Protein AF-A0A0S6UUS0-F1 (afdb_monomer_lite)

Sequence (102 aa):
MARPASERAPALAEASKQRARLAAAQADLNELKAAKLRGELVEAAAVEMEWAGVLRTVRAGMLAVPARVAARLPHLSKRDVAEIDAEIRAALAEISDVKDTM

Foldseek 3Di:
DDDDPVVVVVVVVVVVVVVVVVVVVVVVVVVVVVCVVVVVDDDPVVVVVVVVVVVVVVLVVLLCVLVVCCVVCVPDDPVNSVVSNVVSVVVVVVVVVVVPPD

pLDDT: mean 89.93, std 13.53, range [41.84, 98.62]

Structure (mmCIF, N/CA/C/O backbone):
data_AF-A0A0S6UUS0-F1
#
_entry.id   AF-A0A0S6UUS0-F1
#
loop_
_atom_site.group_PDB
_atom_site.id
_atom_site.type_symbol
_atom_site.label_atom_id
_atom_site.label_alt_id
_atom_site.label_comp_id
_atom_site.label_asym_id
_atom_site.label_entity_id
_atom_site.label_seq_id
_atom_site.pdbx_PDB_ins_code
_atom_site.Cartn_x
_atom_site.Cartn_y
_atom_site.Cartn_z
_atom_site.occupancy
_atom_site.B_iso_or_equiv
_atom_site.auth_seq_id
_atom_site.auth_comp_id
_atom_site.auth_asym_id
_atom_site.auth_atom_id
_atom_site.pdbx_PDB_model_num
ATOM 1 N N . MET A 1 1 ? -26.887 7.596 63.050 1.00 49.66 1 MET A N 1
ATOM 2 C CA . MET A 1 1 ? -28.171 8.239 62.690 1.00 49.66 1 MET A CA 1
ATOM 3 C C . MET A 1 1 ? -28.533 7.817 61.271 1.00 49.66 1 MET A C 1
ATOM 5 O O . MET A 1 1 ? -27.783 8.126 60.355 1.00 49.66 1 MET A O 1
ATOM 9 N N . ALA A 1 2 ? -29.592 7.028 61.082 1.00 60.16 2 ALA A N 1
ATOM 10 C CA . ALA A 1 2 ? -30.010 6.565 59.758 1.00 60.16 2 ALA A CA 1
ATOM 11 C C . ALA A 1 2 ? -30.813 7.670 59.040 1.00 60.16 2 ALA A C 1
ATOM 13 O O . ALA A 1 2 ? -31.692 8.260 59.660 1.00 60.16 2 ALA A O 1
ATOM 14 N N . ARG A 1 3 ? -30.532 7.951 57.755 1.00 62.06 3 ARG A N 1
ATOM 15 C CA . ARG A 1 3 ? -31.237 8.997 56.975 1.00 62.06 3 ARG A CA 1
ATOM 16 C C . ARG A 1 3 ? -32.764 8.803 56.994 1.00 62.06 3 ARG A C 1
ATOM 18 O O . ARG A 1 3 ? -33.188 7.645 56.893 1.00 62.06 3 ARG A O 1
ATOM 25 N N . PRO A 1 4 ? -33.578 9.870 57.076 1.00 64.12 4 PRO A N 1
ATOM 26 C CA . PRO A 1 4 ? -35.039 9.777 57.060 1.00 64.12 4 PRO A CA 1
ATOM 27 C C . PRO A 1 4 ? -35.560 9.177 55.743 1.00 64.12 4 PRO A C 1
ATOM 29 O O . PRO A 1 4 ? -34.923 9.277 54.695 1.00 64.12 4 PRO A O 1
ATOM 32 N N . ALA A 1 5 ? -36.721 8.515 55.788 1.00 63.19 5 ALA A N 1
ATOM 33 C CA . ALA A 1 5 ? -37.273 7.758 54.659 1.00 63.19 5 ALA A CA 1
ATOM 34 C C . ALA A 1 5 ? -37.527 8.609 53.394 1.00 63.19 5 ALA A C 1
ATOM 36 O O . ALA A 1 5 ? -37.367 8.094 52.288 1.00 63.19 5 ALA A O 1
ATOM 37 N N . SER A 1 6 ? -37.839 9.906 53.538 1.00 67.62 6 SER A N 1
ATOM 38 C CA . SER A 1 6 ? -38.069 10.807 52.395 1.00 67.62 6 SER A CA 1
ATOM 39 C C . SER A 1 6 ? -36.793 11.144 51.611 1.00 67.62 6 SER A C 1
ATOM 41 O O . SER A 1 6 ? -36.872 11.394 50.414 1.00 67.62 6 SER A O 1
ATOM 43 N N . GLU A 1 7 ? -35.612 11.068 52.234 1.00 66.38 7 GLU A N 1
ATOM 44 C CA . GLU A 1 7 ? -34.314 11.285 51.571 1.00 66.38 7 GLU A CA 1
ATOM 45 C C . GLU A 1 7 ? -33.769 10.017 50.894 1.00 66.38 7 GLU A C 1
ATOM 47 O O . GLU A 1 7 ? -32.914 10.088 50.010 1.00 66.38 7 GLU A O 1
ATOM 52 N N . ARG A 1 8 ? -34.258 8.831 51.279 1.00 70.06 8 ARG A N 1
ATOM 53 C CA . ARG A 1 8 ? -33.818 7.552 50.691 1.00 70.06 8 ARG A CA 1
ATOM 54 C C . ARG A 1 8 ? -34.421 7.306 49.311 1.00 70.06 8 ARG A C 1
ATOM 56 O O . ARG A 1 8 ? -33.736 6.770 48.447 1.00 70.06 8 ARG A O 1
ATOM 63 N N . ALA A 1 9 ? -35.670 7.711 49.094 1.00 76.19 9 ALA A N 1
ATOM 64 C CA . ALA A 1 9 ? -36.353 7.570 47.809 1.00 76.19 9 ALA A CA 1
ATOM 65 C C . ALA A 1 9 ? -35.618 8.264 46.636 1.00 76.19 9 ALA A C 1
ATOM 67 O O . ALA A 1 9 ? -35.340 7.585 45.644 1.00 76.19 9 ALA A O 1
ATOM 68 N N . PRO A 1 10 ? -35.217 9.551 46.726 1.00 79.06 10 PRO A N 1
ATOM 69 C CA . PRO A 1 10 ? -34.459 10.200 45.655 1.00 79.06 10 PRO A CA 1
ATOM 70 C C . PRO A 1 10 ? -33.067 9.584 45.464 1.00 79.06 10 PRO A C 1
ATOM 72 O O . PRO A 1 10 ? -32.624 9.427 44.330 1.00 79.06 10 PRO A O 1
ATOM 75 N N . ALA A 1 11 ? -32.404 9.150 46.542 1.00 80.69 11 ALA A N 1
ATOM 76 C CA . ALA A 1 11 ? -31.105 8.481 46.451 1.00 80.69 11 ALA A CA 1
ATOM 77 C C . ALA A 1 11 ? -31.185 7.119 45.728 1.00 80.69 11 ALA A C 1
ATOM 79 O O . ALA A 1 11 ? -30.305 6.785 44.936 1.00 80.69 11 ALA A O 1
ATOM 80 N N . LEU A 1 12 ? -32.247 6.341 45.960 1.00 84.12 12 LEU A N 1
ATOM 81 C CA . LEU A 1 12 ? -32.492 5.069 45.270 1.00 84.12 12 LEU A CA 1
ATOM 82 C C . LEU A 1 12 ? -32.865 5.270 43.796 1.00 84.12 12 LEU A C 1
ATOM 84 O O . LEU A 1 12 ? -32.407 4.511 42.938 1.00 84.12 12 LEU A O 1
ATOM 88 N N . ALA A 1 13 ? -33.667 6.294 43.495 1.00 86.56 13 ALA A N 1
ATOM 89 C CA . ALA A 1 13 ? -34.012 6.656 42.123 1.00 86.56 13 ALA A CA 1
ATOM 90 C C . ALA A 1 13 ? -32.766 7.078 41.334 1.00 86.56 13 ALA A C 1
ATOM 92 O O . ALA A 1 13 ? -32.565 6.625 40.207 1.00 86.56 13 ALA A O 1
ATOM 93 N N . GLU A 1 14 ? -31.891 7.878 41.945 1.00 87.06 14 GLU A N 1
ATOM 94 C CA . GLU A 1 14 ? -30.636 8.289 41.324 1.00 87.06 14 GLU A CA 1
ATOM 95 C C . GLU A 1 14 ? -29.690 7.100 41.125 1.00 87.06 14 GLU A C 1
ATOM 97 O O . GLU A 1 14 ? -29.198 6.882 40.020 1.00 87.06 14 GLU A O 1
ATOM 102 N N . ALA A 1 15 ? -29.526 6.240 42.135 1.00 88.69 15 ALA A N 1
ATOM 103 C CA . ALA A 1 15 ? -28.743 5.011 42.002 1.00 88.69 15 ALA A CA 1
ATOM 104 C C . ALA A 1 15 ? -29.267 4.094 40.879 1.00 88.69 15 ALA A C 1
ATOM 106 O O . ALA A 1 15 ? -28.479 3.490 40.150 1.00 88.69 15 ALA A O 1
ATOM 107 N N . SER A 1 16 ? -30.588 4.012 40.702 1.00 91.56 16 SER A N 1
ATOM 108 C CA . SER A 1 16 ? -31.214 3.226 39.630 1.00 91.56 16 SER A CA 1
ATOM 109 C C . SER A 1 16 ? -30.953 3.830 38.248 1.00 91.56 16 SER A C 1
ATOM 111 O O . SER A 1 16 ? -30.605 3.098 37.322 1.00 91.56 16 SER A O 1
ATOM 113 N N . LYS A 1 17 ? -31.032 5.160 38.108 1.00 93.81 17 LYS A N 1
ATOM 114 C CA . LYS A 1 17 ? -30.672 5.864 36.864 1.00 93.81 17 LYS A CA 1
ATOM 115 C C . LYS A 1 17 ? -29.208 5.652 36.492 1.00 93.81 17 LYS A C 1
ATOM 117 O O . LYS A 1 17 ? -28.913 5.365 35.334 1.00 93.81 17 LYS A O 1
ATOM 122 N N . GLN A 1 18 ? -28.297 5.756 37.460 1.00 92.00 18 GLN A N 1
ATOM 123 C CA . GLN A 1 18 ? -26.870 5.543 37.207 1.00 92.00 18 GLN A CA 1
ATOM 124 C C . GLN A 1 18 ? -26.577 4.094 36.794 1.00 92.00 18 GLN A C 1
ATOM 126 O O . GLN A 1 18 ? -25.821 3.865 35.852 1.00 92.00 18 GLN A O 1
ATOM 131 N N . ARG A 1 19 ? -27.241 3.110 37.418 1.00 93.38 19 ARG A N 1
ATOM 132 C CA . ARG A 1 19 ? -27.160 1.702 36.992 1.00 93.38 19 ARG A CA 1
ATOM 133 C C . ARG A 1 19 ? -27.697 1.487 35.579 1.00 93.38 19 ARG A C 1
ATOM 135 O O . ARG A 1 19 ? -27.065 0.773 34.813 1.00 93.38 19 ARG A O 1
ATOM 142 N N . ALA A 1 20 ? -28.817 2.117 35.223 1.00 94.06 20 ALA A N 1
ATOM 143 C CA . ALA A 1 20 ? -29.380 2.024 33.877 1.00 94.06 20 ALA A CA 1
ATOM 144 C C . ALA A 1 20 ? -28.432 2.609 32.815 1.00 94.06 20 ALA A C 1
ATOM 146 O O . ALA A 1 20 ? -28.224 1.986 31.778 1.00 94.06 20 ALA A O 1
ATOM 147 N N . ARG A 1 21 ? -27.793 3.756 33.095 1.00 93.62 21 ARG A N 1
ATOM 148 C CA . ARG A 1 21 ? -26.771 4.345 32.208 1.00 93.62 21 ARG A CA 1
ATOM 149 C C . ARG A 1 21 ? -25.564 3.431 32.024 1.00 93.62 21 ARG A C 1
ATOM 151 O O . ARG A 1 21 ? -25.107 3.251 30.902 1.00 93.62 21 ARG A O 1
ATOM 158 N N . LEU A 1 22 ? -25.070 2.839 33.112 1.00 95.12 22 LEU A N 1
ATOM 159 C CA . LEU A 1 22 ? -23.955 1.897 33.051 1.00 95.12 22 LEU A CA 1
ATOM 160 C C . LEU A 1 22 ? -24.324 0.631 32.265 1.00 95.12 22 LEU A C 1
ATOM 162 O O . LEU A 1 22 ? -23.520 0.157 31.469 1.00 95.12 22 LEU A O 1
ATOM 166 N N . ALA A 1 23 ? -25.538 0.105 32.451 1.00 95.50 23 ALA A N 1
ATOM 167 C CA . ALA A 1 23 ? -26.022 -1.057 31.711 1.00 95.50 23 ALA A CA 1
ATOM 168 C C . ALA A 1 23 ? -26.146 -0.774 30.206 1.00 95.50 23 ALA A C 1
ATOM 170 O O . ALA A 1 23 ? -25.736 -1.612 29.408 1.00 95.50 23 ALA A O 1
ATOM 171 N N . ALA A 1 24 ? -26.642 0.409 29.826 1.00 94.94 24 ALA A N 1
ATOM 172 C CA . ALA A 1 24 ? -26.696 0.842 28.430 1.00 94.94 24 ALA A CA 1
ATOM 173 C C . ALA A 1 24 ? -25.288 0.946 27.819 1.00 94.94 24 ALA A C 1
ATOM 175 O O . ALA A 1 24 ? -25.006 0.286 26.827 1.00 94.94 24 ALA A O 1
ATOM 176 N N . ALA A 1 25 ? -24.361 1.644 28.484 1.00 94.94 25 ALA A N 1
ATOM 177 C CA . ALA A 1 25 ? -22.978 1.752 28.012 1.00 94.94 25 ALA A CA 1
ATOM 178 C C . ALA A 1 25 ? -22.281 0.380 27.889 1.00 94.94 25 ALA A C 1
ATOM 180 O O . ALA A 1 25 ? -21.462 0.157 26.996 1.00 94.94 25 ALA A O 1
ATOM 181 N N . GLN A 1 26 ? -22.603 -0.564 28.778 1.00 95.62 26 GLN A N 1
ATOM 182 C CA . GLN A 1 26 ? -22.077 -1.923 28.704 1.00 95.62 26 GLN A CA 1
ATOM 183 C C . GLN A 1 26 ? -22.679 -2.721 27.538 1.00 95.62 26 GLN A C 1
ATOM 185 O O . GLN A 1 26 ? -21.965 -3.535 26.946 1.00 95.62 26 GLN A O 1
ATOM 190 N N . ALA A 1 27 ? -23.957 -2.502 27.214 1.00 94.94 27 ALA A N 1
ATOM 191 C CA . ALA A 1 27 ? -24.603 -3.085 26.042 1.00 94.94 27 ALA A CA 1
ATOM 192 C C . ALA A 1 27 ? -23.936 -2.582 24.755 1.00 94.94 27 ALA A C 1
ATOM 194 O O . ALA A 1 27 ? -23.484 -3.410 23.968 1.00 94.94 27 ALA A O 1
ATOM 195 N N . ASP A 1 28 ? -23.724 -1.270 24.627 1.00 95.06 28 ASP A N 1
ATOM 196 C CA . ASP A 1 28 ? -23.055 -0.661 23.468 1.00 95.06 28 ASP A CA 1
ATOM 197 C C . ASP A 1 28 ? -21.647 -1.249 23.251 1.00 95.06 28 ASP A C 1
ATOM 199 O O . ASP A 1 28 ? -21.268 -1.649 22.147 1.00 95.06 28 ASP A O 1
ATOM 203 N N . LEU A 1 29 ? -20.865 -1.388 24.329 1.00 95.06 29 LEU A N 1
ATOM 204 C CA . LEU A 1 29 ? -19.542 -2.019 24.265 1.00 95.06 29 LEU A CA 1
ATOM 205 C C . LEU A 1 29 ? -19.607 -3.488 23.831 1.00 95.06 29 LEU A C 1
ATOM 207 O O . LEU A 1 29 ? -18.704 -3.970 23.142 1.00 95.06 29 LEU A O 1
ATOM 211 N N . ASN A 1 30 ? -20.631 -4.220 24.264 1.00 96.12 30 ASN A N 1
ATOM 212 C CA . ASN A 1 30 ? -20.803 -5.620 23.895 1.00 96.12 30 ASN A CA 1
ATOM 213 C C . ASN A 1 30 ? -21.249 -5.762 22.436 1.00 96.12 30 ASN A C 1
ATOM 215 O O . ASN A 1 30 ? -20.767 -6.666 21.755 1.00 96.12 30 ASN A O 1
ATOM 219 N N . GLU A 1 31 ? -22.090 -4.857 21.938 1.00 95.00 31 GLU A N 1
ATOM 220 C CA . GLU A 1 31 ? -22.502 -4.808 20.534 1.00 95.00 31 GLU A CA 1
ATOM 221 C C . GLU A 1 31 ? -21.317 -4.523 19.609 1.00 95.00 31 GLU A C 1
ATOM 223 O O . GLU A 1 31 ? -21.115 -5.261 18.643 1.00 95.00 31 GLU A O 1
ATOM 22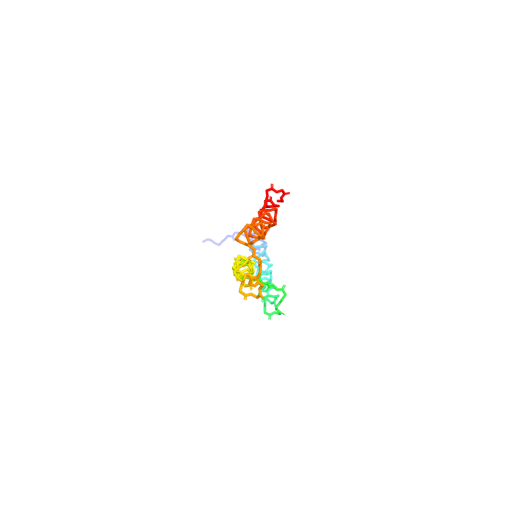8 N N . LEU A 1 32 ? -20.461 -3.553 19.952 1.00 93.50 32 LEU A N 1
ATOM 229 C CA . LEU A 1 32 ? -19.230 -3.273 19.200 1.00 93.50 32 LEU A CA 1
ATOM 230 C C . LEU A 1 32 ? -18.282 -4.479 19.169 1.00 93.50 32 LEU A C 1
ATOM 232 O O . LEU A 1 32 ? -17.740 -4.829 18.119 1.00 93.50 32 LEU A O 1
ATOM 236 N N . LYS A 1 33 ? -18.105 -5.160 20.309 1.00 93.44 33 LYS A N 1
ATOM 237 C CA . LYS A 1 33 ? -17.305 -6.394 20.372 1.00 93.44 33 LYS A CA 1
ATOM 238 C C . LYS A 1 33 ? -17.915 -7.500 19.517 1.00 93.44 33 LYS A C 1
ATOM 240 O O . LYS A 1 33 ? -17.180 -8.191 18.816 1.00 93.44 33 LYS A O 1
ATOM 245 N N . ALA A 1 34 ? -19.235 -7.665 19.557 1.00 94.94 34 ALA A N 1
ATOM 246 C CA . ALA A 1 34 ? -19.932 -8.671 18.768 1.00 94.94 34 ALA A CA 1
ATOM 247 C C . ALA A 1 34 ? -19.815 -8.385 17.261 1.00 94.94 34 ALA A C 1
ATOM 249 O O . ALA A 1 34 ? -19.515 -9.303 16.503 1.00 94.94 34 ALA A O 1
ATOM 250 N N . ALA A 1 35 ? -19.969 -7.129 16.833 1.00 93.50 35 ALA A N 1
ATOM 251 C CA . ALA A 1 35 ? -19.791 -6.712 15.440 1.00 93.50 35 ALA A CA 1
ATOM 252 C C . ALA A 1 35 ? -18.356 -6.957 14.945 1.00 93.50 35 ALA A C 1
ATOM 254 O O . ALA A 1 35 ? -18.152 -7.523 13.870 1.00 93.50 35 ALA A O 1
ATOM 255 N N . LYS A 1 36 ? -17.349 -6.642 15.772 1.00 92.69 36 LYS A N 1
ATOM 256 C CA . LYS A 1 36 ? -15.946 -6.969 15.476 1.00 92.69 36 LYS A CA 1
ATOM 257 C C . LYS A 1 36 ? -15.719 -8.478 15.341 1.00 92.69 36 LYS A C 1
ATOM 259 O O . LYS A 1 36 ? -15.067 -8.908 14.396 1.00 92.69 36 LYS A O 1
ATOM 264 N N . LEU A 1 37 ? -16.272 -9.291 16.245 1.00 92.94 37 LEU A N 1
ATOM 265 C CA . LEU A 1 37 ? -16.145 -10.756 16.191 1.00 92.94 37 LEU A CA 1
ATOM 266 C C . LEU A 1 37 ? -16.849 -11.376 14.976 1.00 92.94 37 LEU A C 1
ATOM 268 O O . LEU A 1 37 ? -16.377 -12.386 14.462 1.00 92.94 37 LEU A O 1
ATOM 272 N N . ARG A 1 38 ? -17.946 -10.774 14.500 1.00 95.44 38 ARG A N 1
ATOM 273 C CA . ARG A 1 38 ? -18.627 -11.178 13.258 1.00 95.44 38 ARG A CA 1
ATOM 274 C C . ARG A 1 38 ? -17.902 -10.723 11.987 1.00 95.44 38 ARG A C 1
ATOM 276 O O . ARG A 1 38 ? -18.289 -11.144 10.903 1.00 95.44 38 ARG A O 1
ATOM 283 N N . GLY A 1 39 ? -16.863 -9.893 12.106 1.00 91.31 39 GLY A N 1
ATOM 284 C CA . GLY A 1 39 ? -16.123 -9.354 10.963 1.00 91.31 39 GLY A CA 1
ATOM 285 C C . GLY A 1 39 ? -16.822 -8.192 10.254 1.00 91.31 39 GLY A C 1
ATOM 286 O O . GLY A 1 39 ? -16.464 -7.866 9.128 1.00 91.31 39 GLY A O 1
ATOM 287 N N . GLU A 1 40 ? -17.805 -7.556 10.895 1.00 94.44 40 GLU A N 1
ATOM 288 C CA . GLU A 1 40 ? -18.512 -6.382 10.352 1.00 94.44 40 GLU A CA 1
ATOM 289 C C . GLU A 1 40 ? -17.698 -5.090 10.516 1.00 94.44 40 GLU A C 1
ATOM 291 O O . GLU A 1 40 ? -17.952 -4.100 9.834 1.00 94.44 40 GLU A O 1
ATOM 296 N N . LEU A 1 41 ? -16.718 -5.097 11.425 1.00 93.44 41 LEU A N 1
ATOM 297 C CA . LEU A 1 41 ? -15.836 -3.970 11.704 1.00 93.44 41 LEU A CA 1
ATOM 298 C C . LEU A 1 41 ? -14.384 -4.357 11.441 1.00 93.44 41 LEU A C 1
ATOM 300 O O . LEU A 1 41 ? -13.916 -5.413 11.872 1.00 93.44 41 LEU A O 1
ATOM 304 N N . VAL A 1 42 ? -13.663 -3.452 10.789 1.00 93.75 42 VAL A N 1
ATOM 305 C CA . VAL A 1 42 ? -12.218 -3.533 10.571 1.00 93.75 42 VAL A CA 1
ATOM 306 C C . VAL A 1 42 ? -11.526 -2.397 11.312 1.00 93.75 42 VAL A C 1
ATOM 308 O O . VAL A 1 42 ? -12.065 -1.298 11.439 1.00 93.75 42 VAL A O 1
ATOM 311 N N . GLU A 1 43 ? -10.321 -2.658 11.810 1.00 93.19 43 GLU A N 1
ATOM 312 C CA . GLU A 1 43 ? -9.508 -1.627 12.452 1.00 93.19 43 GLU A CA 1
ATOM 313 C C . GLU A 1 43 ? -9.021 -0.633 11.398 1.00 93.19 43 GLU A C 1
ATOM 315 O O . GLU A 1 43 ? -8.248 -0.999 10.512 1.00 93.19 43 GLU A O 1
ATOM 320 N N . ALA A 1 44 ? -9.446 0.628 11.503 1.00 94.06 44 ALA A N 1
ATOM 321 C CA . ALA A 1 44 ? -9.121 1.662 10.519 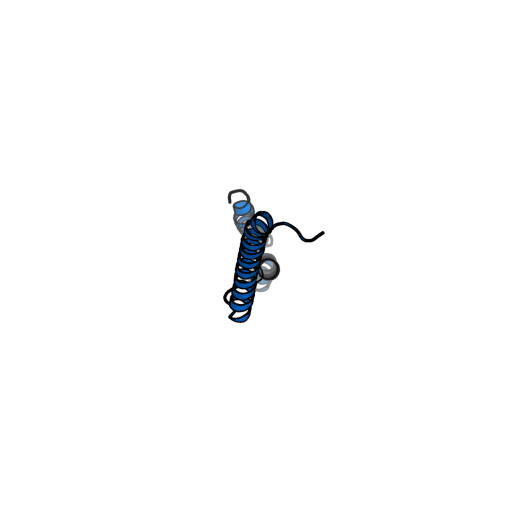1.00 94.06 44 ALA A CA 1
ATOM 322 C C . ALA A 1 44 ? -7.606 1.800 10.296 1.00 94.06 44 ALA A C 1
ATOM 324 O O . ALA A 1 44 ? -7.155 1.854 9.155 1.00 94.06 44 ALA A O 1
ATOM 325 N N . ALA A 1 45 ? -6.813 1.750 11.372 1.00 93.00 45 ALA A N 1
ATOM 326 C CA . ALA A 1 45 ? -5.354 1.796 11.286 1.00 93.00 45 ALA A CA 1
ATOM 327 C C . ALA A 1 45 ? -4.770 0.600 10.514 1.00 93.00 45 ALA A C 1
ATOM 329 O O . ALA A 1 45 ? -3.811 0.756 9.764 1.00 93.00 45 ALA A O 1
ATOM 330 N N . ALA A 1 46 ? -5.350 -0.596 10.666 1.00 93.44 46 ALA A N 1
ATOM 331 C CA . ALA A 1 46 ? -4.911 -1.769 9.915 1.00 93.44 46 ALA A CA 1
ATOM 332 C C . ALA A 1 46 ? -5.229 -1.608 8.424 1.00 93.44 46 ALA A C 1
ATOM 334 O O . ALA A 1 46 ? -4.362 -1.835 7.586 1.00 93.44 46 ALA A O 1
ATOM 335 N N . VAL A 1 47 ? -6.436 -1.136 8.099 1.00 96.31 47 VAL A N 1
ATOM 336 C CA . VAL A 1 47 ? -6.838 -0.834 6.718 1.00 96.31 47 VAL A CA 1
ATOM 337 C C . VAL A 1 47 ? -5.892 0.192 6.094 1.00 96.31 47 VAL A C 1
ATOM 339 O O . VAL A 1 47 ? -5.380 -0.040 5.002 1.00 96.31 47 VAL A O 1
ATOM 342 N N . GLU A 1 48 ? -5.605 1.292 6.788 1.00 95.81 48 GLU A N 1
ATOM 343 C CA . GLU A 1 48 ? -4.700 2.333 6.295 1.00 95.81 48 GLU A CA 1
ATOM 344 C C . GLU A 1 48 ? -3.286 1.795 6.039 1.00 95.81 48 GLU A C 1
ATOM 346 O O . GLU A 1 48 ? -2.710 2.054 4.980 1.00 95.81 48 GLU A O 1
ATOM 351 N N . MET A 1 49 ? -2.736 1.000 6.963 1.00 95.31 49 MET A N 1
ATOM 352 C CA . MET A 1 49 ? -1.415 0.386 6.797 1.00 95.31 49 MET A CA 1
ATOM 353 C C . MET A 1 49 ? -1.355 -0.556 5.590 1.00 95.31 49 MET A C 1
ATOM 355 O O . MET A 1 49 ? -0.413 -0.458 4.794 1.00 95.31 49 MET A O 1
ATOM 359 N N . GLU A 1 50 ? -2.353 -1.431 5.439 1.00 97.25 50 GLU A N 1
ATOM 360 C CA . GLU A 1 50 ? -2.439 -2.378 4.322 1.00 97.25 50 GLU A CA 1
ATOM 361 C C . GLU A 1 50 ? -2.556 -1.640 2.986 1.00 97.25 50 GLU A C 1
ATOM 363 O O . GLU A 1 50 ? -1.761 -1.868 2.070 1.00 97.25 50 GLU A O 1
ATOM 368 N N . TRP A 1 51 ? -3.467 -0.670 2.886 1.00 96.94 51 TRP A N 1
ATOM 369 C CA . TRP A 1 51 ? -3.631 0.129 1.670 1.00 96.94 51 TRP A CA 1
ATOM 370 C C . TRP A 1 51 ? -2.394 0.959 1.344 1.00 96.94 51 TRP A C 1
ATOM 372 O O . TRP A 1 51 ? -1.978 1.012 0.185 1.00 96.94 51 TRP A O 1
ATOM 382 N N . ALA A 1 52 ? -1.740 1.550 2.345 1.00 94.56 52 ALA A N 1
ATOM 383 C CA . ALA A 1 52 ? -0.473 2.237 2.137 1.00 94.56 52 ALA A CA 1
ATOM 384 C C . ALA A 1 52 ? 0.606 1.273 1.605 1.00 94.56 52 ALA A C 1
ATOM 386 O O . ALA A 1 52 ? 1.408 1.654 0.751 1.00 94.56 52 ALA A O 1
ATOM 387 N N . GLY A 1 53 ? 0.621 0.017 2.064 1.00 97.12 53 GLY A N 1
ATOM 388 C CA . GLY A 1 53 ? 1.493 -1.043 1.548 1.00 97.12 53 GLY A CA 1
ATOM 389 C C . GLY A 1 53 ? 1.213 -1.400 0.088 1.00 97.12 53 GLY A C 1
ATOM 390 O O . GLY A 1 53 ? 2.138 -1.420 -0.735 1.00 97.12 53 GLY A O 1
ATOM 391 N N . VAL A 1 54 ? -0.059 -1.611 -0.255 1.00 97.69 54 VAL A N 1
ATOM 392 C CA . VAL A 1 54 ? -0.502 -1.880 -1.631 1.00 97.69 54 VAL A CA 1
ATOM 393 C C . VAL A 1 54 ? -0.095 -0.732 -2.556 1.00 97.69 54 VAL A C 1
ATOM 395 O O . VAL A 1 54 ? 0.553 -0.964 -3.577 1.00 97.69 54 VAL A O 1
ATOM 398 N N . LEU A 1 55 ? -0.374 0.516 -2.175 1.00 96.25 55 LEU A N 1
ATOM 399 C CA . LEU A 1 55 ? -0.054 1.692 -2.989 1.00 96.25 55 LEU A CA 1
ATOM 400 C C . LEU A 1 55 ? 1.458 1.900 -3.162 1.00 96.25 55 LEU A C 1
ATOM 402 O O . LEU A 1 55 ? 1.907 2.239 -4.260 1.00 96.25 55 LEU A O 1
ATOM 406 N N . ARG A 1 56 ? 2.272 1.633 -2.129 1.00 96.31 56 ARG A N 1
ATOM 407 C CA . ARG A 1 56 ? 3.743 1.621 -2.263 1.00 96.31 56 ARG A CA 1
ATOM 408 C C . ARG A 1 56 ? 4.207 0.589 -3.292 1.00 96.31 56 ARG A C 1
ATOM 410 O O . ARG A 1 56 ? 5.076 0.894 -4.109 1.00 96.31 56 ARG A O 1
ATOM 417 N N . THR A 1 57 ? 3.608 -0.600 -3.277 1.00 98.00 57 THR A N 1
ATOM 418 C CA . THR A 1 57 ? 3.926 -1.681 -4.222 1.00 98.00 57 THR A CA 1
ATOM 419 C C . THR A 1 57 ? 3.542 -1.303 -5.651 1.00 98.00 57 THR A C 1
ATOM 421 O O . THR A 1 57 ? 4.354 -1.453 -6.565 1.00 98.00 57 THR A O 1
ATOM 424 N N . VAL A 1 58 ? 2.347 -0.737 -5.845 1.00 97.69 58 VAL A N 1
ATOM 425 C CA . VAL A 1 58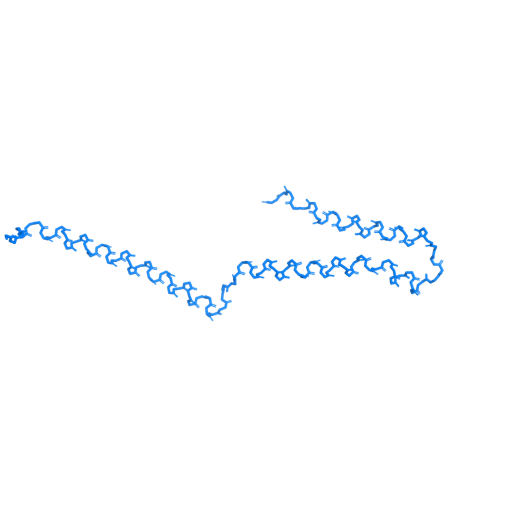 ? 1.895 -0.220 -7.146 1.00 97.69 58 VAL A CA 1
ATOM 426 C C . VAL A 1 58 ? 2.862 0.844 -7.666 1.00 97.69 58 VAL A C 1
ATOM 428 O O . VAL A 1 58 ? 3.353 0.722 -8.789 1.00 97.69 58 VAL A O 1
ATOM 431 N N . ARG A 1 59 ? 3.220 1.839 -6.841 1.00 97.31 59 ARG A N 1
ATOM 432 C CA . ARG A 1 59 ? 4.175 2.896 -7.212 1.00 97.31 59 ARG A CA 1
ATOM 433 C C . ARG A 1 59 ? 5.524 2.320 -7.640 1.00 97.31 59 ARG A C 1
ATOM 435 O O . ARG A 1 59 ? 6.046 2.708 -8.682 1.00 97.31 59 ARG A O 1
ATOM 442 N N . ALA A 1 60 ? 6.083 1.386 -6.872 1.00 98.06 60 ALA A N 1
ATOM 443 C CA . ALA A 1 60 ? 7.339 0.729 -7.229 1.00 98.06 60 ALA A CA 1
ATOM 444 C C . ALA A 1 60 ? 7.225 -0.030 -8.565 1.00 98.06 60 ALA A C 1
ATOM 446 O O . ALA A 1 60 ? 8.106 0.070 -9.421 1.00 98.06 60 ALA A O 1
ATOM 447 N N . GLY A 1 61 ? 6.110 -0.736 -8.778 1.00 98.44 61 GLY A N 1
ATOM 448 C CA . GLY A 1 61 ? 5.825 -1.460 -10.015 1.00 98.44 61 GLY A CA 1
ATOM 449 C C . GLY A 1 61 ? 5.750 -0.554 -11.246 1.00 98.44 61 GLY A C 1
ATOM 450 O O . GLY A 1 61 ? 6.306 -0.920 -12.290 1.00 98.44 61 GLY A O 1
ATOM 451 N N . MET A 1 62 ? 5.116 0.616 -11.105 1.00 98.12 62 MET A N 1
ATOM 452 C CA . MET A 1 62 ? 5.012 1.659 -12.134 1.00 98.12 62 MET A CA 1
ATOM 453 C C . MET A 1 62 ? 6.372 2.280 -12.454 1.00 98.12 62 MET A C 1
ATOM 455 O O . MET A 1 62 ? 6.774 2.300 -13.614 1.00 98.12 62 MET A O 1
ATOM 459 N N . LEU A 1 63 ? 7.142 2.683 -11.440 1.00 97.94 63 LEU A N 1
ATOM 460 C CA . LEU A 1 63 ? 8.472 3.278 -11.640 1.00 97.94 63 LEU A CA 1
ATOM 461 C C . LEU A 1 63 ? 9.498 2.301 -12.235 1.00 97.94 63 LEU A C 1
ATOM 463 O O . LEU A 1 63 ? 10.504 2.720 -12.797 1.00 97.94 63 LEU A O 1
ATOM 467 N N . ALA A 1 64 ? 9.247 0.995 -12.150 1.00 98.50 64 ALA A N 1
ATOM 468 C CA . ALA A 1 64 ? 10.070 -0.019 -12.799 1.00 98.50 64 ALA A CA 1
ATOM 469 C C . ALA A 1 64 ? 9.664 -0.309 -14.263 1.00 98.50 64 ALA A C 1
ATOM 471 O O . ALA A 1 64 ? 10.373 -1.044 -14.956 1.00 98.50 64 ALA A O 1
ATOM 472 N N . VAL A 1 65 ? 8.541 0.231 -14.761 1.00 98.44 65 VAL A N 1
ATOM 473 C CA . VAL A 1 65 ? 8.078 0.020 -16.147 1.00 98.44 65 VAL A CA 1
ATOM 474 C C . VAL A 1 65 ? 9.096 0.501 -17.191 1.00 98.44 65 VAL A C 1
ATOM 476 O O . VAL A 1 65 ? 9.384 -0.304 -18.079 1.00 98.44 65 VAL A O 1
ATOM 479 N N . PRO A 1 66 ? 9.691 1.714 -17.113 1.00 98.19 66 PRO A N 1
ATOM 480 C CA . PRO A 1 66 ? 10.586 2.208 -18.167 1.00 98.19 66 PRO A CA 1
ATOM 481 C C . PRO A 1 66 ? 11.773 1.271 -18.415 1.00 98.19 66 PRO A C 1
ATOM 483 O O . PRO A 1 66 ? 12.072 0.922 -19.556 1.00 98.19 66 PRO A O 1
ATOM 486 N N . ALA A 1 67 ? 12.384 0.762 -17.340 1.00 97.81 67 ALA A N 1
ATOM 487 C CA . ALA A 1 67 ? 13.478 -0.203 -17.426 1.00 97.81 67 ALA A CA 1
ATOM 488 C C . ALA A 1 67 ? 13.042 -1.530 -18.074 1.00 97.81 67 ALA A C 1
ATOM 490 O O . ALA A 1 67 ? 13.749 -2.063 -18.930 1.00 97.81 67 ALA A O 1
ATOM 491 N N . ARG A 1 68 ? 11.856 -2.056 -17.721 1.00 98.25 68 ARG A N 1
ATOM 492 C CA . ARG A 1 68 ? 11.311 -3.277 -18.347 1.00 98.25 68 ARG A CA 1
ATOM 493 C C . ARG A 1 68 ? 10.990 -3.079 -19.828 1.00 98.25 68 ARG A C 1
ATOM 495 O O . ARG A 1 68 ? 11.164 -4.011 -20.612 1.00 98.25 68 ARG A O 1
ATOM 502 N N . VAL A 1 69 ? 10.512 -1.897 -20.211 1.00 98.12 69 VAL A N 1
ATOM 503 C CA . VAL A 1 69 ? 10.228 -1.553 -21.610 1.00 98.12 69 VAL A CA 1
ATOM 504 C C . VAL A 1 69 ? 11.525 -1.460 -22.409 1.00 98.12 69 VAL A C 1
ATOM 506 O O . VAL A 1 69 ? 11.626 -2.113 -23.445 1.00 98.12 69 VAL A O 1
ATOM 509 N N . ALA A 1 70 ? 12.540 -0.760 -21.893 1.00 97.75 70 ALA A N 1
ATOM 510 C CA . ALA A 1 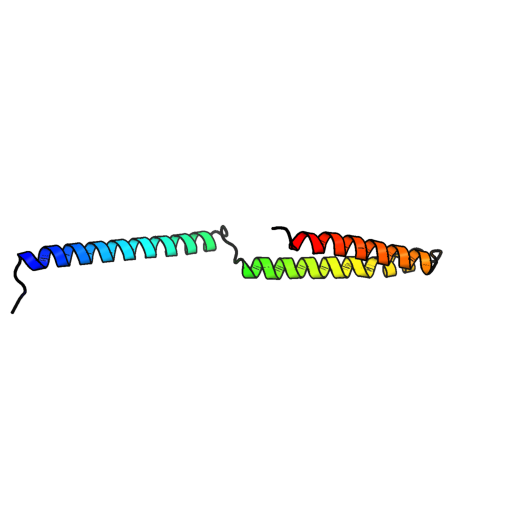70 ? 13.859 -0.665 -22.521 1.00 97.75 70 ALA A CA 1
ATOM 511 C C . ALA A 1 70 ? 14.507 -2.046 -22.736 1.00 97.75 70 ALA A C 1
ATOM 513 O O . ALA A 1 70 ? 15.062 -2.315 -23.797 1.00 97.75 70 ALA A O 1
ATOM 514 N N . ALA A 1 71 ? 14.381 -2.951 -21.758 1.00 97.81 71 ALA A N 1
ATOM 515 C CA . ALA A 1 71 ? 14.894 -4.318 -21.870 1.00 97.81 71 ALA A CA 1
ATOM 516 C C . ALA A 1 71 ? 14.161 -5.157 -22.935 1.00 97.81 71 ALA A C 1
ATOM 518 O O . ALA A 1 71 ? 14.771 -6.004 -23.583 1.00 97.81 71 ALA A O 1
ATOM 519 N N . ARG A 1 72 ? 12.850 -4.941 -23.117 1.00 98.19 72 ARG A N 1
ATOM 520 C CA . ARG A 1 72 ? 12.025 -5.670 -24.096 1.00 98.19 72 ARG A CA 1
ATOM 521 C C . ARG A 1 72 ? 12.106 -5.103 -25.511 1.00 98.19 72 ARG A C 1
ATOM 523 O O . ARG A 1 72 ? 11.888 -5.845 -26.463 1.00 98.19 72 ARG A O 1
ATOM 530 N N . LEU A 1 73 ? 12.355 -3.803 -25.645 1.00 98.06 73 LEU A N 1
ATOM 531 C CA . LEU A 1 73 ? 12.341 -3.070 -26.910 1.00 98.06 73 LEU A CA 1
ATOM 532 C C . LEU A 1 73 ? 13.699 -2.373 -27.116 1.00 98.06 73 LEU A C 1
ATOM 534 O O . LEU A 1 73 ? 13.799 -1.160 -26.941 1.00 98.06 73 LEU A O 1
ATOM 538 N N . PRO A 1 74 ? 14.753 -3.115 -27.512 1.00 94.88 74 PRO A N 1
ATOM 539 C CA . PRO A 1 74 ? 16.122 -2.589 -27.587 1.00 94.88 74 PRO A CA 1
ATOM 540 C C . PRO A 1 74 ? 16.332 -1.526 -28.678 1.00 94.88 74 PRO A C 1
ATOM 542 O O . PRO A 1 74 ? 17.384 -0.898 -28.724 1.00 94.88 74 PRO A O 1
ATOM 545 N N . HIS A 1 75 ? 15.355 -1.334 -29.568 1.00 97.38 75 HIS A N 1
ATOM 546 C CA . HIS A 1 75 ? 15.379 -0.301 -30.605 1.00 97.38 75 HIS A CA 1
ATOM 547 C C . HIS A 1 75 ? 14.906 1.071 -30.104 1.00 97.38 75 HIS A C 1
ATOM 549 O O . HIS A 1 75 ? 15.065 2.053 -30.825 1.00 97.38 75 HIS A O 1
ATOM 555 N N . LEU A 1 76 ? 14.314 1.154 -28.906 1.00 97.81 76 LEU A N 1
ATOM 556 C CA . LEU A 1 76 ? 13.947 2.437 -28.316 1.00 97.81 76 LEU A CA 1
ATOM 557 C C . LEU A 1 76 ? 15.201 3.225 -27.950 1.00 97.81 76 LEU A C 1
ATOM 559 O O . LEU A 1 76 ? 16.152 2.701 -27.362 1.00 97.81 76 LEU A O 1
ATOM 563 N N . SER A 1 77 ? 15.190 4.513 -28.273 1.00 98.19 77 SER A N 1
ATOM 564 C CA . SER A 1 77 ? 16.254 5.415 -27.869 1.00 98.19 77 SER A CA 1
ATOM 565 C C . SER A 1 77 ? 16.155 5.743 -26.376 1.00 98.19 77 SER A C 1
ATOM 567 O O . SER A 1 77 ? 15.117 5.587 -25.730 1.00 98.19 77 SER A O 1
ATOM 569 N N . LYS A 1 78 ? 17.241 6.292 -25.819 1.00 97.00 78 LYS A N 1
ATOM 570 C CA . LYS A 1 78 ? 17.234 6.827 -24.447 1.00 97.00 78 LYS A CA 1
ATOM 571 C C . LYS A 1 78 ? 16.176 7.915 -24.250 1.00 97.00 78 LYS A C 1
ATOM 573 O O . LYS A 1 78 ? 15.647 8.036 -23.152 1.00 97.00 78 LYS A O 1
ATOM 578 N N . ARG A 1 79 ? 15.887 8.697 -25.299 1.00 98.38 79 ARG A N 1
ATOM 579 C CA . ARG A 1 79 ? 14.858 9.737 -25.261 1.00 98.38 79 ARG A CA 1
ATOM 580 C C . ARG A 1 79 ? 13.472 9.116 -25.125 1.00 98.38 79 ARG A C 1
ATOM 582 O O . ARG A 1 79 ? 12.745 9.515 -24.232 1.00 98.38 79 ARG A O 1
ATOM 589 N N . ASP A 1 80 ? 13.153 8.099 -25.923 1.00 98.25 80 ASP A N 1
ATOM 590 C CA . ASP A 1 80 ? 11.841 7.435 -25.872 1.00 98.25 80 ASP A CA 1
ATOM 591 C C . ASP A 1 80 ? 11.570 6.829 -24.487 1.00 98.25 80 ASP A C 1
ATOM 593 O O . ASP A 1 80 ? 10.484 6.971 -23.933 1.00 98.25 80 ASP A O 1
ATOM 597 N N . VAL A 1 81 ? 12.583 6.200 -23.880 1.00 98.44 81 VAL A N 1
ATOM 598 C CA . VAL A 1 81 ? 12.478 5.651 -22.517 1.00 98.44 81 VAL A CA 1
ATOM 599 C C . VAL A 1 81 ? 12.293 6.757 -21.469 1.00 98.44 81 VAL A C 1
ATOM 601 O O . VAL A 1 81 ? 11.567 6.553 -20.497 1.00 98.44 81 VAL A O 1
ATOM 604 N N . ALA A 1 82 ? 12.924 7.920 -21.659 1.00 98.31 82 ALA A N 1
ATOM 605 C CA . ALA A 1 82 ? 12.768 9.065 -20.765 1.00 98.31 82 ALA A CA 1
ATOM 606 C C . ALA A 1 82 ? 11.363 9.684 -20.847 1.00 98.31 82 ALA A C 1
ATOM 608 O O . ALA A 1 82 ? 10.808 10.021 -19.806 1.00 98.31 82 ALA A O 1
ATOM 609 N N . GLU A 1 83 ? 10.765 9.769 -22.040 1.00 98.62 83 GLU A N 1
ATOM 610 C CA . GLU A 1 83 ? 9.372 10.223 -22.202 1.00 98.62 83 GLU A CA 1
ATOM 611 C C . GLU A 1 83 ? 8.395 9.282 -21.474 1.00 98.62 83 GLU A C 1
ATOM 613 O O . GLU A 1 83 ? 7.487 9.737 -20.784 1.00 98.62 83 GLU A O 1
ATOM 618 N N . ILE A 1 84 ? 8.622 7.963 -21.535 1.00 98.31 84 ILE A N 1
ATOM 619 C CA . ILE A 1 84 ? 7.809 6.978 -20.798 1.00 98.31 84 ILE A CA 1
ATOM 620 C C . ILE A 1 84 ? 7.940 7.163 -19.277 1.00 98.31 84 ILE A C 1
ATOM 622 O O . ILE A 1 84 ? 6.942 7.091 -18.562 1.00 98.31 84 ILE A O 1
ATOM 626 N N . ASP A 1 85 ? 9.156 7.375 -18.761 1.00 98.50 85 ASP A N 1
ATOM 627 C CA . ASP A 1 85 ? 9.364 7.649 -17.330 1.00 98.50 85 ASP A CA 1
ATOM 628 C C . ASP A 1 85 ? 8.672 8.951 -16.901 1.00 98.50 85 ASP A C 1
ATOM 630 O O . ASP A 1 85 ? 8.019 8.977 -15.856 1.00 98.50 85 ASP A O 1
ATOM 634 N N . ALA A 1 86 ? 8.764 10.002 -17.722 1.00 98.44 86 ALA A N 1
ATOM 635 C CA . ALA A 1 86 ? 8.118 11.283 -17.464 1.00 98.44 86 ALA A CA 1
ATOM 636 C C . ALA A 1 86 ? 6.589 11.151 -17.402 1.00 98.44 86 ALA A C 1
ATOM 638 O O . ALA A 1 86 ? 5.990 11.593 -16.423 1.00 98.44 86 ALA A O 1
ATOM 639 N N . GLU A 1 87 ? 5.975 10.475 -18.375 1.00 98.50 87 GLU A N 1
ATOM 640 C CA . GLU A 1 87 ? 4.523 10.264 -18.427 1.00 98.50 87 GLU A CA 1
ATOM 641 C C . GLU A 1 87 ? 4.015 9.467 -17.216 1.00 98.50 87 GLU A C 1
ATOM 643 O O . GLU A 1 87 ? 3.036 9.837 -16.570 1.00 98.50 87 GLU A O 1
ATOM 648 N N . ILE A 1 88 ? 4.725 8.402 -16.826 1.00 98.31 88 ILE A N 1
ATOM 649 C CA . ILE A 1 88 ? 4.367 7.616 -15.636 1.00 98.31 88 ILE A CA 1
ATOM 650 C C . ILE A 1 88 ? 4.437 8.475 -14.371 1.00 98.31 88 ILE A C 1
ATOM 652 O O . ILE A 1 88 ? 3.581 8.360 -13.493 1.00 98.31 88 ILE A O 1
ATOM 656 N N . ARG A 1 89 ? 5.459 9.327 -14.244 1.00 97.56 89 ARG A N 1
ATOM 657 C CA . ARG A 1 89 ? 5.583 10.234 -13.096 1.00 97.56 89 ARG A CA 1
ATOM 658 C C . ARG A 1 89 ? 4.501 11.302 -13.093 1.00 97.56 89 ARG A C 1
ATOM 660 O O . ARG A 1 89 ? 4.015 11.605 -12.008 1.00 97.56 89 ARG A O 1
ATOM 667 N N . ALA A 1 90 ? 4.126 11.828 -14.257 1.00 97.12 90 ALA A N 1
ATOM 668 C CA . ALA A 1 90 ? 3.027 12.776 -14.396 1.00 97.12 90 ALA A CA 1
ATOM 669 C C . ALA A 1 90 ? 1.709 12.143 -13.928 1.00 97.12 90 ALA A C 1
ATOM 671 O O . ALA A 1 90 ? 1.095 12.651 -12.995 1.00 97.12 90 ALA A O 1
ATOM 672 N N . ALA A 1 91 ? 1.365 10.958 -14.438 1.00 96.38 91 ALA A N 1
ATOM 673 C CA . ALA A 1 91 ? 0.172 10.229 -14.009 1.00 96.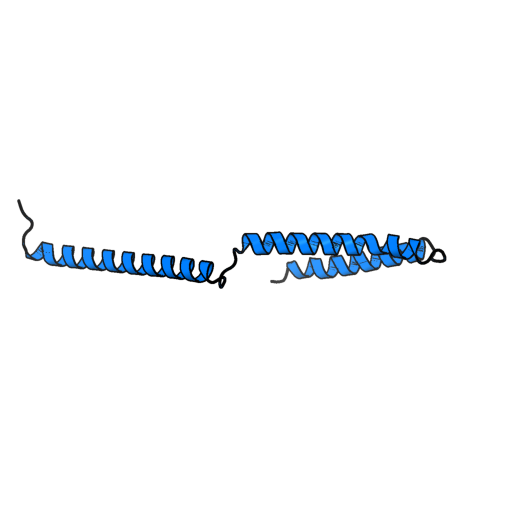38 91 ALA A CA 1
ATOM 674 C C . ALA A 1 91 ? 0.176 9.917 -12.497 1.00 96.38 91 ALA A C 1
ATOM 676 O O . ALA A 1 91 ? -0.840 10.058 -11.819 1.00 96.38 91 ALA A O 1
ATOM 677 N N . LEU A 1 92 ? 1.326 9.518 -11.934 1.00 95.50 92 LEU A N 1
ATOM 678 C CA . LEU A 1 92 ? 1.471 9.297 -10.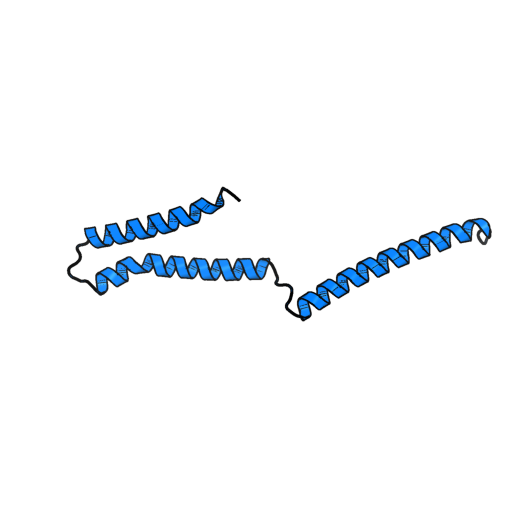488 1.00 95.50 92 LEU A CA 1
ATOM 679 C C . LEU A 1 92 ? 1.350 10.593 -9.664 1.00 95.50 92 LEU A C 1
ATOM 681 O O . LEU A 1 92 ? 0.926 10.531 -8.507 1.00 95.50 92 LEU A O 1
ATOM 685 N N . ALA A 1 93 ? 1.753 11.739 -10.213 1.00 94.50 93 ALA A N 1
ATOM 686 C CA . ALA A 1 93 ? 1.616 13.041 -9.567 1.00 94.50 93 ALA A CA 1
ATOM 687 C C . ALA A 1 93 ? 0.156 13.510 -9.576 1.00 94.50 93 ALA A C 1
ATOM 689 O O . ALA A 1 93 ? -0.355 13.867 -8.519 1.00 94.50 93 ALA A O 1
ATOM 690 N N . GLU A 1 94 ? -0.539 13.393 -10.710 1.00 93.88 94 GLU A N 1
ATOM 691 C CA . GLU A 1 94 ? -1.959 13.751 -10.840 1.00 93.88 94 GLU A CA 1
ATOM 692 C C . GLU A 1 94 ? -2.830 13.025 -9.810 1.00 93.88 94 GLU A C 1
ATOM 694 O O . GLU A 1 94 ? -3.621 13.650 -9.110 1.00 93.88 94 GLU A O 1
ATOM 699 N N . ILE A 1 95 ? -2.638 11.712 -9.635 1.00 90.31 95 ILE A N 1
ATOM 700 C CA . ILE A 1 95 ? -3.391 10.942 -8.628 1.00 90.31 95 ILE A CA 1
ATOM 701 C C . ILE A 1 95 ? -2.975 11.253 -7.183 1.00 90.31 95 ILE A C 1
ATOM 703 O O . ILE A 1 95 ? -3.715 10.936 -6.253 1.00 90.31 95 ILE A O 1
ATOM 707 N N . SER A 1 96 ? -1.784 11.822 -6.976 1.00 86.69 96 SER A N 1
ATOM 708 C CA . SER A 1 96 ? -1.319 12.224 -5.646 1.00 86.69 96 SER A CA 1
ATOM 709 C C . SER A 1 96 ? -1.916 13.573 -5.228 1.00 86.69 96 SER A C 1
ATOM 711 O O . SER A 1 96 ? -2.204 13.739 -4.046 1.00 86.69 96 SER A O 1
ATOM 713 N N . ASP A 1 97 ? -2.153 14.485 -6.177 1.00 76.88 97 ASP A N 1
ATOM 714 C CA . ASP A 1 97 ? -2.719 15.827 -5.942 1.00 76.88 97 ASP A CA 1
ATOM 715 C C . ASP A 1 97 ? -4.215 15.823 -5.602 1.00 76.88 97 ASP A C 1
ATOM 717 O O . ASP A 1 97 ? -4.711 16.743 -4.954 1.00 76.88 97 ASP A O 1
ATOM 721 N N . VAL A 1 98 ? -4.945 14.754 -5.940 1.00 62.12 98 VAL A N 1
ATOM 722 C CA . VAL A 1 98 ? -6.365 14.588 -5.557 1.00 62.12 98 VAL A CA 1
ATOM 723 C C . VAL A 1 98 ? -6.569 14.661 -4.026 1.00 62.12 98 VAL A C 1
ATOM 725 O O . VAL A 1 98 ? -7.687 14.860 -3.554 1.00 62.12 98 VAL A O 1
ATOM 728 N N . LYS A 1 99 ? -5.495 14.549 -3.230 1.00 51.81 99 LYS A N 1
ATOM 729 C CA . LYS A 1 99 ? -5.525 14.593 -1.762 1.00 51.81 99 LYS A CA 1
ATOM 730 C C . LYS A 1 99 ? -5.862 15.939 -1.117 1.00 51.81 99 LYS A C 1
ATOM 732 O O . LYS A 1 99 ? -6.199 15.911 0.060 1.00 51.81 99 LYS A O 1
ATOM 737 N N . ASP A 1 100 ? -5.838 17.068 -1.822 1.00 47.56 100 ASP A N 1
ATOM 738 C CA . ASP A 1 100 ? -6.097 18.369 -1.174 1.00 47.56 100 ASP A CA 1
ATOM 739 C C . ASP A 1 100 ? -7.573 18.822 -1.220 1.00 47.56 100 ASP A C 1
ATOM 741 O O . ASP A 1 100 ? -7.894 19.917 -0.762 1.00 47.56 100 ASP A O 1
ATOM 745 N N . THR A 1 101 ? -8.498 18.016 -1.765 1.00 41.88 101 THR A N 1
ATOM 746 C CA . THR A 1 101 ? -9.901 18.445 -1.997 1.00 41.88 101 THR A CA 1
ATOM 747 C C . THR A 1 101 ? -10.991 17.621 -1.290 1.00 41.88 101 THR A C 1
ATOM 749 O O . THR A 1 101 ? -12.172 17.814 -1.583 1.00 41.88 101 THR A O 1
ATOM 752 N N . MET A 1 102 ? -10.645 16.730 -0.355 1.00 41.84 102 MET A N 1
ATOM 753 C CA . MET A 1 102 ? -11.610 15.992 0.486 1.00 41.84 102 MET A CA 1
ATOM 754 C C . MET A 1 102 ? -11.258 16.116 1.963 1.00 41.84 102 MET A C 1
ATOM 756 O O . MET A 1 102 ? -12.211 16.209 2.768 1.00 41.84 102 MET A O 1
#

Radius of gyration: 30.97 Å; chains: 1; bounding box: 55×30×93 Å

Secondary structure (DSSP, 8-state):
-PPPHHHHHHHHHHHHHHHHHHHHHHHHHHHHHHHHHTT----HHHHHHHHHHHHHHHHHHHHTHHHHHHHH-TTS-HHHHHHHHHHHHHHHHHHHHGGG--